Protein AF-D7UYG5-F1 (afdb_monomer)

InterPro domains:
  IPR021464 Protein of unknown function DUF3116 [PF11313] (1-84)

Mean predicted aligned error: 6.4 Å

Organism: NCBI:txid525367

Secondary structure (DSSP, 8-state):
-----HHHHHHHHHHHH-TT--GGG-SHHHHHHTT-SS-HHHHHHHHHHHHHTTSEEEEPPPSSS--EEEE-HHHHHHHHHTT-

Nearest PDB structures (foldseek):
  7wjp-assembly1_A-2  TM=6.927E-01  e=4.812E-02  Listeria monocytogenes
  1xma-assembly1_B-2  TM=6.541E-01  e=4.515E-02  Acetivibrio thermocellus
  5hs5-assembly1_B  TM=6.605E-01  e=5.829E-02  Staphylococcus aureus subsp. aureus USA300
  4l9n-assembly1_B  TM=6.771E-01  e=1.337E-01  Staphylococcus aureus
  4lln-assembly2_D  TM=6.863E-01  e=1.727E-01  Staphylococcus aureus

Solvent-accessible surface area (backbone atoms only — not comparable to full-atom values): 5092 Å² total; per-residue (Å²): 133,92,77,70,53,70,67,55,50,52,52,51,53,56,43,42,68,36,91,85,51,35,76,79,54,72,49,76,79,52,52,69,72,68,70,60,96,60,53,74,64,57,50,50,52,37,48,50,53,35,38,75,72,50,25,29,45,78,50,87,47,78,96,81,50,74,46,31,50,38,72,32,76,60,23,54,53,52,56,53,68,78,73,112

Sequence (84 aa):
MWQPNQKQIQEVIRLVKDPNFAMPIFNYDSFDTFHVEMTKNELLQTAYWLEYNGYIERRPVMANNPKRYYLTEVGKLLERSIHE

pLDDT: mean 80.3, std 13.64, range [51.06, 95.06]

Radius of gyration: 12.5 Å; Cα contacts (8 Å, |Δi|>4): 86; chains: 1; bounding box: 32×27×35 Å

Foldseek 3Di:
DDADDLLLLLLLLVQLPDPPHALVPPPVVVVVVSVDPDDPVSNVVNVVVCCVVVQKHWDDDPDPDGTGIHGDPVVVVVNVVSVD

Structure (mmCIF, N/CA/C/O backbone):
data_AF-D7UYG5-F1
#
_entry.id   AF-D7UYG5-F1
#
loop_
_atom_site.group_PDB
_atom_site.id
_atom_site.type_symbol
_atom_site.label_atom_id
_atom_site.label_alt_id
_atom_site.label_comp_id
_atom_site.label_asym_id
_atom_site.label_entity_id
_atom_site.label_seq_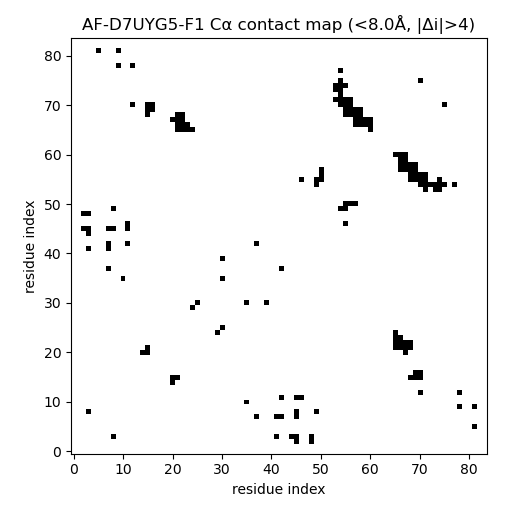id
_atom_site.pdbx_PDB_ins_code
_atom_site.Cartn_x
_atom_site.Cartn_y
_atom_site.Cartn_z
_atom_site.occupancy
_atom_site.B_iso_or_equiv
_atom_site.auth_seq_id
_atom_site.auth_comp_id
_atom_site.auth_asym_id
_atom_site.auth_atom_id
_atom_site.pdbx_PDB_model_num
ATOM 1 N N . MET A 1 1 ? 1.852 -3.591 19.969 1.00 64.81 1 MET A N 1
ATOM 2 C CA . MET A 1 1 ? 1.785 -3.792 18.505 1.00 64.81 1 MET A CA 1
ATOM 3 C C . MET A 1 1 ? 2.002 -2.444 17.853 1.00 64.81 1 MET A C 1
ATOM 5 O O . MET A 1 1 ? 1.408 -1.482 18.317 1.00 64.81 1 MET A O 1
ATOM 9 N N . TRP A 1 2 ? 2.891 -2.357 16.866 1.00 86.50 2 TRP A N 1
ATOM 10 C CA . TRP A 1 2 ? 3.070 -1.137 16.077 1.00 86.50 2 TRP A CA 1
ATOM 11 C C . TRP A 1 2 ? 1.893 -0.979 15.103 1.00 86.50 2 TRP A C 1
ATOM 13 O O . TRP A 1 2 ? 1.390 -1.982 14.592 1.00 86.50 2 TRP A O 1
ATOM 23 N N . GLN A 1 3 ? 1.454 0.256 14.868 1.00 88.44 3 GLN A N 1
ATOM 24 C CA . GLN A 1 3 ? 0.367 0.586 13.950 1.00 88.44 3 GLN A CA 1
ATOM 25 C C . GLN A 1 3 ? 0.728 1.868 13.183 1.00 88.44 3 GLN A C 1
ATOM 27 O O . GLN A 1 3 ? 1.188 2.822 13.816 1.00 88.44 3 GLN A O 1
ATOM 32 N N . PRO A 1 4 ? 0.516 1.912 11.855 1.00 91.00 4 PRO A N 1
ATOM 33 C CA . PRO A 1 4 ? 0.747 3.113 11.067 1.00 91.00 4 PRO A CA 1
ATOM 34 C C . PRO A 1 4 ? -0.290 4.196 11.383 1.00 91.00 4 PRO A C 1
ATOM 36 O O . PRO A 1 4 ? -1.448 3.906 11.691 1.00 91.00 4 PRO A O 1
ATOM 39 N N . ASN A 1 5 ? 0.115 5.458 11.275 1.00 92.88 5 ASN A N 1
ATOM 40 C CA . ASN A 1 5 ? -0.809 6.585 11.375 1.00 92.88 5 ASN A CA 1
ATOM 41 C C . ASN A 1 5 ? -1.612 6.775 10.070 1.00 92.88 5 ASN A C 1
ATOM 43 O O . ASN A 1 5 ? -1.297 6.200 9.028 1.00 92.88 5 ASN A O 1
ATOM 47 N N . GLN A 1 6 ? -2.647 7.617 10.115 1.00 91.50 6 GLN A N 1
ATOM 48 C CA . GLN A 1 6 ? -3.523 7.872 8.966 1.00 91.50 6 GLN A CA 1
ATOM 49 C C . GLN A 1 6 ? -2.769 8.357 7.720 1.00 91.50 6 GLN A C 1
ATOM 51 O O . GLN A 1 6 ? -3.041 7.857 6.631 1.00 91.50 6 GLN A O 1
ATOM 56 N N . LYS A 1 7 ? -1.792 9.264 7.865 1.00 90.88 7 LYS A N 1
ATOM 57 C CA . LYS A 1 7 ? -0.991 9.749 6.729 1.00 90.88 7 LYS A CA 1
ATOM 58 C C . LYS A 1 7 ? -0.200 8.614 6.087 1.00 90.88 7 LYS A C 1
ATOM 60 O O . LYS A 1 7 ? -0.147 8.509 4.867 1.00 90.88 7 LYS A O 1
ATOM 65 N N . GLN A 1 8 ? 0.372 7.736 6.911 1.00 91.50 8 GLN A N 1
ATOM 66 C CA . GLN A 1 8 ? 1.121 6.584 6.426 1.00 91.50 8 GLN A CA 1
ATOM 67 C C . GLN A 1 8 ? 0.225 5.629 5.631 1.00 91.50 8 GLN A C 1
ATOM 69 O O . GLN A 1 8 ? 0.590 5.192 4.541 1.00 91.50 8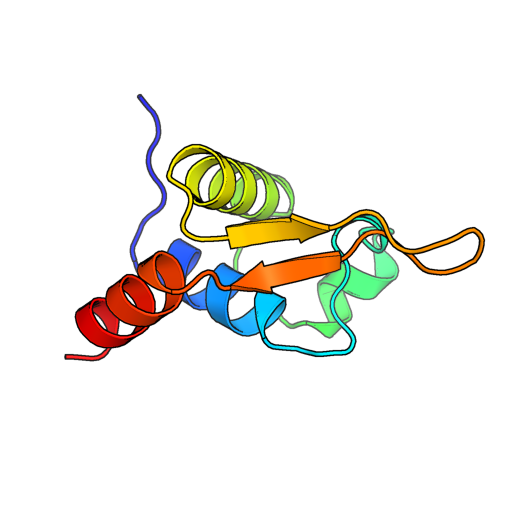 GLN A O 1
ATOM 74 N N . ILE A 1 9 ? -0.973 5.348 6.149 1.00 92.62 9 ILE A N 1
ATOM 75 C CA . ILE A 1 9 ? -1.965 4.506 5.474 1.00 92.62 9 ILE A CA 1
ATOM 76 C C . ILE A 1 9 ? -2.381 5.122 4.133 1.00 92.62 9 ILE A C 1
ATOM 78 O O . ILE A 1 9 ? -2.359 4.431 3.115 1.00 92.62 9 ILE A O 1
ATOM 82 N N . GLN A 1 10 ? -2.733 6.410 4.125 1.00 91.81 10 GLN A N 1
ATOM 83 C CA . GLN A 1 10 ? -3.141 7.134 2.918 1.00 91.81 10 GLN A CA 1
ATOM 84 C C . GLN A 1 10 ? -2.054 7.084 1.844 1.00 91.81 10 GLN A C 1
ATOM 86 O O . GLN A 1 10 ? -2.345 6.796 0.685 1.00 91.81 10 GLN A O 1
ATOM 91 N N . GLU A 1 11 ? -0.800 7.294 2.236 1.00 89.88 11 GLU A N 1
ATOM 92 C CA . GLU A 1 11 ? 0.325 7.291 1.310 1.00 89.88 11 GLU A CA 1
ATOM 93 C C . GLU A 1 11 ? 0.564 5.904 0.698 1.00 89.88 11 GLU A C 1
ATOM 95 O O . GLU A 1 11 ? 0.725 5.778 -0.516 1.00 89.88 11 GLU A O 1
ATOM 100 N N . VAL A 1 12 ? 0.498 4.829 1.492 1.00 90.12 12 VAL A N 1
ATOM 101 C CA . VAL A 1 12 ? 0.628 3.469 0.942 1.00 90.12 12 VAL A CA 1
ATOM 102 C C . VAL A 1 12 ? -0.555 3.109 0.041 1.00 90.12 12 VAL A C 1
ATOM 104 O O . VAL A 1 12 ? -0.343 2.517 -1.015 1.00 90.12 12 VAL A O 1
ATOM 107 N N . ILE A 1 13 ? -1.786 3.490 0.393 1.00 91.06 13 ILE A N 1
ATOM 108 C CA . ILE A 1 13 ? -2.960 3.274 -0.471 1.00 91.06 13 ILE A CA 1
ATOM 109 C C . ILE A 1 13 ? -2.806 4.037 -1.794 1.00 91.06 13 ILE A C 1
ATOM 111 O O . ILE A 1 13 ? -3.050 3.461 -2.858 1.00 91.06 13 ILE A O 1
ATOM 115 N N . ARG A 1 14 ? -2.346 5.296 -1.748 1.00 89.75 14 ARG A N 1
ATOM 116 C CA . ARG A 1 14 ? -2.051 6.115 -2.934 1.00 89.75 14 ARG A CA 1
ATOM 117 C C . ARG A 1 14 ? -1.066 5.406 -3.859 1.00 89.75 14 ARG A C 1
ATOM 119 O O . ARG A 1 14 ? -1.325 5.309 -5.056 1.00 89.75 14 ARG A O 1
ATOM 126 N N . LEU A 1 15 ? 0.022 4.878 -3.301 1.00 87.50 15 LEU A N 1
ATOM 127 C CA . LEU A 1 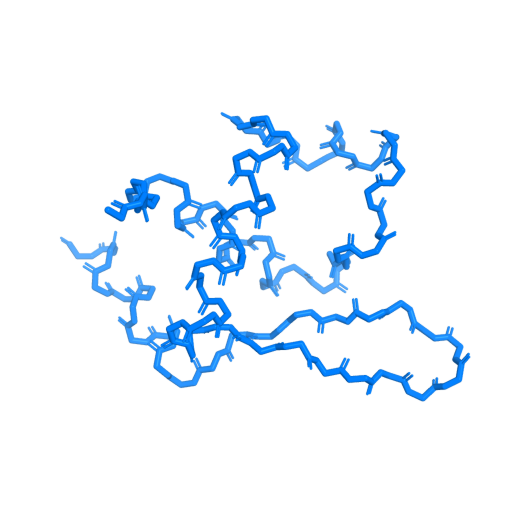15 ? 1.050 4.165 -4.057 1.00 87.50 15 LEU A CA 1
ATOM 128 C C . LEU A 1 15 ? 0.534 2.844 -4.630 1.00 87.50 15 LEU A C 1
ATOM 130 O O . LEU A 1 15 ? 0.760 2.562 -5.797 1.00 87.50 15 LEU A O 1
ATOM 134 N N . VAL A 1 16 ? -0.219 2.053 -3.864 1.00 87.44 16 VAL A N 1
ATOM 135 C CA . VAL A 1 16 ? -0.790 0.775 -4.336 1.00 87.44 16 VAL A CA 1
ATOM 136 C C . VAL A 1 16 ? -1.763 0.962 -5.507 1.00 87.44 16 VAL A C 1
ATOM 138 O O . VAL A 1 16 ? -1.920 0.060 -6.329 1.00 87.44 16 VAL A O 1
ATOM 141 N N . LYS A 1 17 ? -2.410 2.126 -5.609 1.00 85.94 17 LYS A N 1
ATOM 142 C CA . LYS A 1 17 ? -3.283 2.473 -6.739 1.00 85.94 17 LYS A CA 1
ATOM 143 C C . LYS A 1 17 ? -2.518 2.922 -7.985 1.00 85.94 17 LYS A C 1
ATOM 145 O O . LYS A 1 17 ? -3.109 2.933 -9.065 1.00 85.94 17 LYS A O 1
ATOM 150 N N . ASP A 1 18 ? -1.246 3.291 -7.859 1.00 82.56 18 ASP A N 1
ATOM 151 C CA . ASP A 1 18 ? -0.426 3.688 -8.998 1.00 82.56 18 ASP A CA 1
ATOM 152 C C . ASP A 1 18 ? -0.027 2.440 -9.812 1.00 82.56 18 ASP A C 1
ATOM 154 O O . ASP A 1 18 ? 0.648 1.543 -9.299 1.00 82.56 18 ASP A O 1
ATOM 158 N N . PRO A 1 19 ? -0.410 2.346 -11.099 1.00 74.12 19 PRO A N 1
ATOM 159 C CA . PRO A 1 19 ? -0.090 1.193 -11.935 1.00 74.12 19 PRO A CA 1
ATOM 160 C C . PRO A 1 19 ? 1.414 1.019 -12.202 1.00 74.12 19 PRO A C 1
ATOM 162 O O . PRO A 1 19 ? 1.817 -0.043 -12.686 1.00 74.12 19 PRO A O 1
ATOM 165 N N . ASN A 1 20 ? 2.244 2.022 -11.915 1.00 72.50 20 ASN A N 1
ATOM 166 C CA . ASN A 1 20 ? 3.701 1.955 -12.026 1.00 72.50 20 ASN A CA 1
ATOM 167 C C . ASN A 1 20 ? 4.371 1.551 -10.708 1.00 72.50 20 ASN A C 1
ATOM 169 O O . ASN A 1 20 ? 5.563 1.237 -10.695 1.00 72.50 20 ASN A O 1
ATOM 173 N N . PHE A 1 21 ? 3.624 1.520 -9.605 1.00 74.50 21 PHE A N 1
ATOM 174 C CA . PHE A 1 21 ? 4.152 1.118 -8.317 1.00 74.50 21 PHE A CA 1
ATOM 175 C C . PHE A 1 21 ? 4.242 -0.405 -8.214 1.00 74.50 21 PHE A C 1
ATOM 177 O O . PHE A 1 21 ? 3.266 -1.147 -8.355 1.00 74.50 21 PHE A O 1
ATOM 184 N N . ALA A 1 22 ? 5.439 -0.892 -7.907 1.00 70.31 22 ALA A N 1
ATOM 185 C CA . ALA A 1 22 ? 5.630 -2.254 -7.448 1.00 70.31 22 ALA A CA 1
ATOM 186 C C . ALA A 1 22 ? 6.645 -2.256 -6.307 1.00 70.31 22 ALA A C 1
ATOM 188 O O . ALA A 1 22 ? 7.747 -1.733 -6.430 1.00 70.31 22 ALA A O 1
ATOM 189 N N . MET A 1 23 ? 6.286 -2.886 -5.192 1.00 65.00 23 MET A N 1
ATOM 190 C CA . MET A 1 23 ? 7.126 -2.932 -3.992 1.00 65.00 23 MET A CA 1
ATOM 191 C C . MET A 1 23 ? 8.525 -3.558 -4.202 1.00 65.00 23 MET A C 1
ATOM 193 O O . MET A 1 23 ? 9.463 -3.134 -3.531 1.00 65.00 23 MET A O 1
ATOM 197 N N . PRO A 1 24 ? 8.738 -4.514 -5.137 1.00 54.34 24 PRO A N 1
ATOM 198 C CA . PRO A 1 24 ? 10.081 -4.985 -5.482 1.00 54.34 24 PRO A CA 1
ATOM 199 C C . PRO A 1 24 ? 10.968 -3.934 -6.1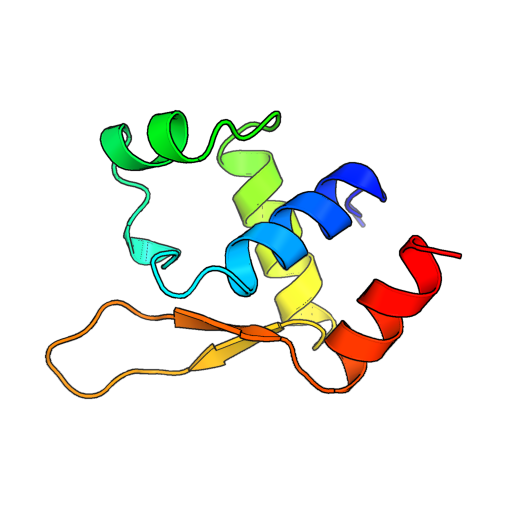64 1.00 54.34 24 PRO A C 1
ATOM 201 O O . PRO A 1 24 ? 12.153 -4.194 -6.331 1.00 54.34 24 PRO A O 1
ATOM 204 N N . ILE A 1 25 ? 10.424 -2.781 -6.575 1.00 52.47 25 ILE A N 1
ATOM 205 C CA . ILE A 1 25 ? 11.163 -1.726 -7.284 1.00 52.47 25 ILE A CA 1
ATOM 206 C C . ILE A 1 25 ? 11.885 -0.782 -6.310 1.00 52.47 25 ILE A C 1
ATOM 208 O O . ILE A 1 25 ? 12.579 0.102 -6.773 1.00 52.47 25 ILE A O 1
ATOM 212 N N . PHE A 1 26 ? 11.868 -1.001 -4.986 1.00 55.44 26 PHE A N 1
ATOM 213 C CA . PHE A 1 26 ? 12.650 -0.194 -4.026 1.00 55.44 26 PHE A CA 1
ATOM 214 C C . PHE A 1 26 ? 14.180 -0.407 -4.079 1.00 55.44 26 PHE A C 1
ATOM 216 O O . PHE A 1 26 ? 14.846 -0.524 -3.040 1.00 55.44 26 PHE A O 1
ATOM 223 N N . ASN A 1 27 ? 14.750 -0.421 -5.280 1.00 54.75 27 ASN A N 1
ATOM 224 C CA . ASN A 1 27 ? 16.061 0.152 -5.530 1.00 54.75 27 ASN A CA 1
ATOM 225 C C . ASN A 1 27 ? 15.973 1.645 -5.176 1.00 54.75 27 ASN A C 1
ATOM 227 O O . ASN A 1 27 ? 14.948 2.277 -5.422 1.00 54.75 27 ASN A O 1
ATOM 231 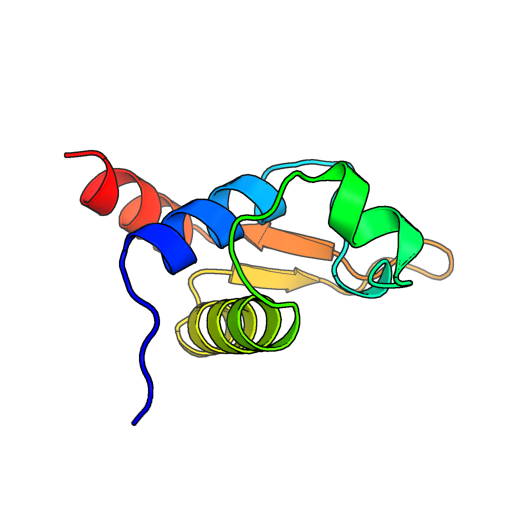N N . TYR A 1 28 ? 17.006 2.182 -4.529 1.00 51.06 28 TYR A N 1
ATOM 232 C CA . TYR A 1 28 ? 17.031 3.552 -3.995 1.00 51.06 28 TYR A CA 1
ATOM 233 C C . TYR A 1 28 ? 16.478 4.602 -4.981 1.00 51.06 28 TYR A C 1
ATOM 235 O O . TYR A 1 28 ? 15.701 5.462 -4.579 1.00 51.06 28 TYR A O 1
ATOM 243 N N . ASP A 1 29 ? 16.770 4.439 -6.273 1.00 55.84 29 ASP A N 1
ATOM 244 C CA . ASP A 1 29 ? 16.427 5.383 -7.342 1.00 55.84 29 ASP A CA 1
ATOM 245 C C . ASP A 1 29 ? 14.918 5.600 -7.560 1.00 55.84 29 ASP A C 1
ATOM 247 O O . ASP A 1 29 ? 14.496 6.679 -7.976 1.00 55.84 29 ASP A O 1
ATOM 251 N N . SER A 1 30 ? 14.068 4.605 -7.281 1.00 60.50 30 SER A N 1
ATOM 252 C CA . SER A 1 30 ? 12.625 4.764 -7.500 1.00 60.50 30 SER A CA 1
ATOM 253 C C . SER A 1 30 ? 11.923 5.440 -6.327 1.00 60.50 30 SER A C 1
ATOM 255 O O . SER A 1 30 ? 10.836 5.978 -6.510 1.00 60.50 30 SER A O 1
ATOM 257 N N . PHE A 1 31 ? 12.490 5.378 -5.118 1.00 64.50 31 PHE A N 1
ATOM 258 C CA . PHE A 1 31 ? 11.848 5.905 -3.911 1.00 64.50 31 PHE A CA 1
ATOM 259 C C . PHE A 1 31 ? 11.706 7.429 -3.986 1.00 64.50 31 PHE A C 1
ATOM 261 O O . PHE A 1 31 ? 10.624 7.961 -3.740 1.00 64.50 31 PHE A O 1
ATOM 268 N N . ASP A 1 32 ? 12.761 8.100 -4.451 1.00 65.38 32 ASP A N 1
ATOM 269 C CA . ASP A 1 32 ? 12.787 9.553 -4.634 1.00 65.38 32 ASP A CA 1
ATOM 270 C C . ASP A 1 32 ? 11.801 10.022 -5.717 1.00 65.38 32 ASP A C 1
ATOM 272 O O . ASP A 1 32 ? 11.256 11.120 -5.639 1.00 65.38 32 ASP A O 1
ATOM 276 N N . THR A 1 33 ? 11.487 9.165 -6.695 1.00 68.81 33 THR A N 1
ATOM 277 C CA . THR A 1 33 ? 10.540 9.496 -7.774 1.00 68.81 33 THR A CA 1
ATOM 278 C C . THR A 1 33 ? 9.114 9.697 -7.246 1.00 68.81 33 THR A C 1
ATOM 280 O O . THR A 1 33 ? 8.367 10.540 -7.748 1.00 68.81 33 THR A O 1
ATOM 283 N N . PHE A 1 34 ? 8.723 8.959 -6.205 1.00 70.06 34 PHE A N 1
ATOM 284 C CA . PHE A 1 34 ? 7.353 8.975 -5.685 1.00 70.06 34 PHE A CA 1
ATOM 285 C C . PHE A 1 34 ? 7.083 10.077 -4.648 1.00 70.06 34 PHE A C 1
ATOM 287 O O . PHE A 1 34 ? 5.939 10.178 -4.193 1.00 70.06 34 PHE A O 1
ATOM 294 N N . HIS A 1 35 ? 8.091 10.904 -4.320 1.00 73.12 35 HIS A N 1
ATOM 295 C CA . HIS A 1 35 ? 8.004 12.009 -3.350 1.00 73.12 35 HIS A CA 1
ATOM 296 C C . HIS A 1 35 ? 7.371 11.575 -2.021 1.00 73.12 35 HIS A C 1
ATOM 298 O O . HIS A 1 35 ? 6.454 12.205 -1.501 1.00 73.12 35 HIS A O 1
ATOM 304 N N . VAL A 1 36 ? 7.836 10.443 -1.501 1.00 76.00 36 VAL A N 1
ATOM 305 C CA . VAL A 1 36 ? 7.253 9.798 -0.328 1.00 76.00 36 VAL A CA 1
ATOM 306 C C . VAL A 1 36 ? 7.776 10.468 0.946 1.00 76.00 36 VAL A C 1
ATOM 308 O O . VAL A 1 36 ? 8.966 10.402 1.241 1.00 76.00 36 VAL A O 1
ATOM 311 N N . GLU A 1 37 ? 6.886 11.066 1.742 1.00 79.81 37 GLU A N 1
ATOM 312 C CA . GLU A 1 37 ? 7.218 11.751 3.011 1.00 79.81 37 GLU A CA 1
ATOM 313 C C . GLU A 1 37 ? 7.459 10.792 4.201 1.00 79.81 37 GLU A C 1
ATOM 315 O O . GLU A 1 37 ? 7.258 11.143 5.363 1.00 79.81 37 GLU A O 1
ATOM 320 N N . MET A 1 38 ? 7.860 9.552 3.937 1.00 83.81 38 MET A N 1
ATOM 321 C CA . MET A 1 38 ? 8.170 8.553 4.962 1.00 83.81 38 MET A CA 1
ATOM 322 C C . MET A 1 38 ? 9.475 7.848 4.628 1.00 83.81 38 MET A C 1
ATOM 324 O O . MET A 1 38 ? 9.926 7.844 3.487 1.00 83.81 38 MET A O 1
ATOM 328 N N . THR A 1 39 ? 10.096 7.221 5.617 1.00 85.44 39 THR A N 1
ATOM 329 C CA . THR A 1 39 ? 11.257 6.369 5.365 1.00 85.44 39 THR A CA 1
ATOM 330 C C . THR A 1 39 ? 10.837 5.076 4.665 1.00 85.44 39 THR A C 1
ATOM 332 O O . THR A 1 39 ? 9.720 4.577 4.828 1.00 85.44 39 THR A O 1
ATOM 335 N N . LYS A 1 40 ? 11.772 4.450 3.943 1.00 81.94 40 LYS A N 1
ATOM 336 C CA . LYS A 1 40 ? 11.569 3.120 3.344 1.00 81.94 40 LYS A CA 1
ATOM 337 C C . LYS A 1 40 ? 11.085 2.081 4.366 1.00 81.94 40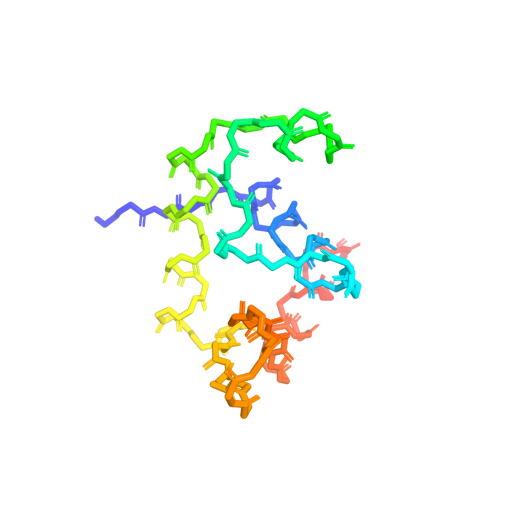 LYS A C 1
ATOM 339 O O . LYS A 1 40 ? 10.253 1.239 4.041 1.00 81.94 40 LYS A O 1
ATOM 344 N N . ASN A 1 41 ? 11.587 2.146 5.600 1.00 85.44 41 ASN A N 1
ATOM 345 C CA . ASN A 1 41 ? 11.192 1.224 6.664 1.00 85.44 41 ASN A CA 1
ATOM 346 C C . ASN A 1 41 ? 9.745 1.449 7.108 1.00 85.44 41 ASN A C 1
ATOM 348 O O . ASN A 1 41 ? 9.004 0.478 7.230 1.00 85.44 41 ASN A O 1
ATOM 352 N N . GLU A 1 42 ? 9.332 2.699 7.314 1.00 88.31 42 GLU A N 1
ATOM 353 C CA . GLU A 1 42 ? 7.947 3.032 7.673 1.00 88.31 42 GLU A CA 1
ATOM 354 C C . GLU A 1 42 ? 6.975 2.623 6.575 1.00 88.31 42 GLU A C 1
ATOM 356 O O . GLU A 1 42 ? 5.919 2.062 6.864 1.00 88.31 42 GLU A O 1
ATOM 361 N N . LEU A 1 43 ? 7.354 2.830 5.316 1.00 87.19 43 LEU A N 1
ATOM 362 C CA . LEU A 1 43 ? 6.545 2.414 4.183 1.00 87.19 43 LEU A CA 1
ATOM 363 C C . LEU A 1 43 ? 6.368 0.894 4.137 1.00 87.19 43 LEU A C 1
ATOM 365 O O . LEU A 1 43 ? 5.247 0.406 4.008 1.00 87.19 43 LEU A O 1
ATOM 369 N N . LEU A 1 44 ? 7.461 0.138 4.281 1.00 86.69 44 LEU A N 1
ATOM 370 C CA . LEU A 1 44 ? 7.414 -1.325 4.296 1.00 86.69 44 LEU A CA 1
ATOM 371 C C . LEU A 1 44 ? 6.612 -1.852 5.489 1.00 86.69 44 LEU A C 1
ATOM 373 O O . LEU A 1 44 ? 5.783 -2.742 5.323 1.00 86.69 44 LEU A O 1
ATOM 377 N N . GLN A 1 45 ? 6.819 -1.290 6.681 1.00 90.38 45 GLN A N 1
ATOM 378 C CA . GLN A 1 45 ? 6.053 -1.666 7.870 1.00 90.38 45 GLN A CA 1
ATOM 379 C C . GLN A 1 45 ? 4.562 -1.361 7.695 1.00 90.38 45 GLN A C 1
ATOM 381 O O . GLN A 1 45 ? 3.729 -2.207 8.016 1.00 90.38 45 GLN A O 1
ATOM 386 N N . THR A 1 46 ? 4.220 -0.200 7.131 1.00 91.94 46 THR A N 1
ATOM 387 C CA . THR A 1 46 ? 2.830 0.189 6.847 1.00 91.94 46 THR A CA 1
ATOM 388 C C . THR A 1 46 ? 2.195 -0.761 5.843 1.00 91.94 46 THR A C 1
ATOM 390 O O . THR A 1 46 ? 1.096 -1.258 6.072 1.00 91.94 46 THR A O 1
ATOM 393 N N . ALA A 1 47 ? 2.900 -1.070 4.757 1.00 89.75 47 ALA A N 1
ATOM 394 C CA . ALA A 1 47 ? 2.439 -2.021 3.761 1.00 89.75 47 ALA A CA 1
ATOM 395 C C . ALA A 1 47 ? 2.205 -3.416 4.347 1.00 89.75 47 ALA A C 1
ATOM 397 O O . ALA A 1 47 ? 1.157 -4.006 4.103 1.00 89.75 47 ALA A O 1
ATOM 398 N N . TYR A 1 48 ? 3.130 -3.931 5.160 1.00 89.94 48 TYR A N 1
ATOM 399 C CA . TYR A 1 48 ? 2.945 -5.222 5.824 1.00 89.94 48 TYR A CA 1
ATOM 400 C C . TYR A 1 48 ? 1.791 -5.206 6.814 1.00 89.94 48 TYR A C 1
ATOM 402 O O . TYR A 1 48 ? 1.051 -6.182 6.896 1.00 89.94 48 TYR A O 1
ATOM 410 N N . TRP A 1 49 ? 1.602 -4.103 7.537 1.00 93.38 49 TRP A N 1
ATOM 411 C CA . TRP A 1 49 ? 0.449 -3.950 8.412 1.00 93.38 49 TRP A CA 1
ATOM 412 C C . TRP A 1 49 ? -0.855 -3.972 7.604 1.00 93.38 49 TRP A C 1
ATOM 414 O O . TRP A 1 49 ? -1.794 -4.673 7.977 1.00 93.38 49 TRP A O 1
ATOM 424 N N . LEU A 1 50 ? -0.910 -3.281 6.463 1.00 93.06 50 LEU A N 1
ATOM 425 C CA . LEU A 1 50 ? -2.080 -3.288 5.583 1.00 93.06 50 LEU A CA 1
ATOM 426 C C . LEU A 1 50 ? -2.336 -4.664 4.951 1.00 93.06 50 LEU A C 1
ATOM 428 O O . LEU A 1 50 ? -3.490 -5.077 4.852 1.00 93.06 50 LEU A O 1
ATOM 432 N N . GLU A 1 51 ? -1.280 -5.376 4.554 1.00 91.88 51 GLU A N 1
ATOM 433 C CA . GLU A 1 51 ? -1.357 -6.734 3.998 1.00 91.88 51 GLU A CA 1
ATOM 434 C C . GLU A 1 51 ? -1.851 -7.726 5.057 1.00 91.88 51 GLU A C 1
ATOM 436 O O . GLU A 1 51 ? -2.773 -8.498 4.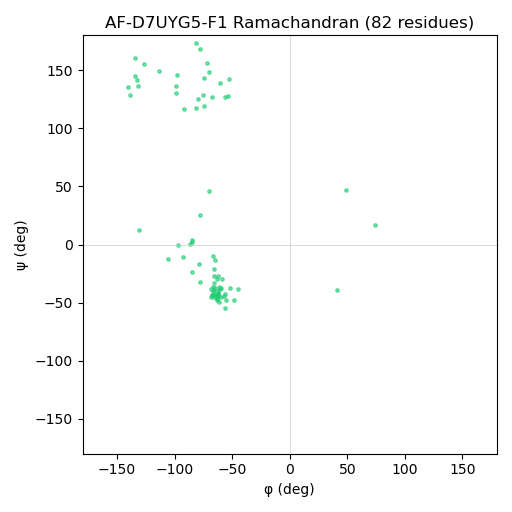804 1.00 91.88 51 GLU A O 1
ATOM 441 N N . TYR A 1 52 ? -1.307 -7.652 6.274 1.00 92.38 52 TYR A N 1
ATOM 442 C CA . TYR A 1 52 ? -1.701 -8.500 7.400 1.00 92.38 52 TYR A CA 1
ATOM 443 C C . TYR A 1 52 ? -3.177 -8.333 7.779 1.00 92.38 52 TYR A C 1
ATOM 445 O O . TYR A 1 52 ? -3.849 -9.309 8.099 1.00 92.38 52 TYR A O 1
AT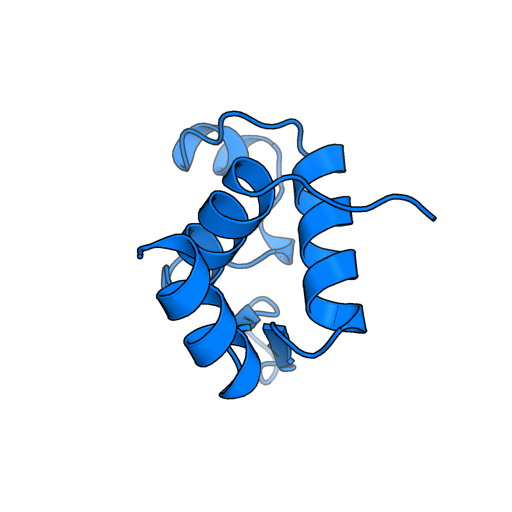OM 453 N N . ASN A 1 53 ? -3.694 -7.105 7.711 1.00 93.62 53 ASN A N 1
ATOM 454 C CA . ASN A 1 53 ? -5.101 -6.811 7.983 1.00 93.62 53 ASN A CA 1
ATOM 455 C C . ASN A 1 53 ? -6.017 -7.009 6.756 1.00 93.62 53 ASN A C 1
ATOM 457 O O . ASN A 1 53 ? -7.215 -6.744 6.836 1.00 93.62 53 ASN A O 1
ATOM 461 N N . GLY A 1 54 ? -5.482 -7.463 5.618 1.00 93.62 54 GLY A N 1
ATOM 462 C CA . GLY A 1 54 ? -6.265 -7.758 4.417 1.00 93.62 54 GLY A CA 1
ATOM 463 C C . GLY A 1 54 ? -6.766 -6.530 3.650 1.00 93.62 54 GLY A C 1
ATOM 464 O O . GLY A 1 54 ? -7.662 -6.660 2.817 1.00 93.62 54 GLY A O 1
ATOM 465 N N . TYR A 1 55 ? -6.210 -5.341 3.896 1.00 95.06 55 TYR A N 1
ATOM 466 C CA . TYR A 1 55 ? -6.544 -4.122 3.146 1.00 95.06 55 TYR A CA 1
ATOM 467 C C . TYR A 1 55 ? -5.868 -4.083 1.773 1.00 95.06 55 TYR A C 1
ATOM 469 O O . TYR A 1 55 ? -6.420 -3.552 0.808 1.00 95.06 55 TYR A O 1
ATOM 477 N N . ILE A 1 56 ? -4.673 -4.662 1.677 1.00 92.38 56 ILE A N 1
ATOM 478 C CA . ILE A 1 56 ? -3.962 -4.851 0.415 1.00 92.38 56 ILE A CA 1
ATOM 479 C C . ILE A 1 56 ? -3.575 -6.314 0.265 1.00 92.38 56 ILE A C 1
ATOM 481 O O . ILE A 1 56 ? -3.404 -7.027 1.250 1.00 92.38 56 ILE A O 1
ATOM 485 N N . GLU A 1 57 ? -3.397 -6.757 -0.968 1.00 90.00 57 GLU A N 1
ATOM 486 C CA . GLU A 1 57 ? -2.919 -8.101 -1.259 1.00 90.00 57 GLU A CA 1
ATOM 487 C C . GLU A 1 57 ? -1.806 -8.071 -2.298 1.00 90.00 57 GLU A C 1
ATOM 489 O O . GLU A 1 57 ? -1.835 -7.315 -3.274 1.00 90.00 57 GLU A O 1
ATOM 494 N N . ARG A 1 58 ? -0.809 -8.930 -2.096 1.00 84.81 58 ARG A N 1
ATOM 495 C CA . ARG A 1 58 ? 0.269 -9.131 -3.054 1.00 84.81 58 ARG A CA 1
ATOM 496 C C . ARG A 1 58 ? -0.098 -10.269 -3.994 1.00 84.81 58 ARG A C 1
ATOM 498 O O . ARG A 1 58 ? -0.167 -11.423 -3.573 1.00 84.81 58 ARG A O 1
ATOM 505 N N . ARG A 1 59 ? -0.250 -9.975 -5.285 1.00 81.06 59 ARG A N 1
ATOM 506 C CA . ARG A 1 59 ? -0.524 -11.009 -6.294 1.00 81.06 59 ARG A CA 1
ATOM 507 C C . ARG A 1 59 ? 0.768 -11.410 -7.020 1.00 81.06 59 ARG A C 1
ATOM 509 O O . ARG A 1 59 ? 1.510 -10.527 -7.468 1.00 81.06 59 ARG A O 1
ATOM 516 N N . PRO A 1 60 ? 1.076 -12.717 -7.143 1.00 66.62 60 PRO A N 1
ATOM 517 C CA . PRO A 1 60 ? 2.181 -13.175 -7.974 1.00 66.62 60 PRO A CA 1
ATOM 518 C C . PRO A 1 60 ? 1.839 -12.902 -9.440 1.00 66.62 60 PRO A C 1
ATOM 520 O O . PRO A 1 60 ? 0.774 -13.289 -9.917 1.00 66.62 60 PRO A O 1
ATOM 523 N N . VAL A 1 61 ? 2.729 -12.219 -10.156 1.00 65.44 61 VAL A N 1
ATOM 524 C CA . VAL A 1 61 ? 2.561 -11.981 -11.592 1.00 65.44 61 VAL A CA 1
ATOM 525 C C . VAL A 1 61 ? 3.405 -13.009 -12.342 1.00 65.44 61 VAL A C 1
ATOM 527 O O . VAL A 1 61 ? 4.526 -13.312 -11.936 1.00 65.44 61 VAL A O 1
ATOM 530 N N . MET A 1 62 ? 2.842 -13.598 -13.396 1.00 53.47 62 MET A N 1
ATOM 531 C CA . MET A 1 62 ? 3.482 -14.649 -14.189 1.00 53.47 62 MET A CA 1
ATOM 532 C C . MET A 1 62 ? 4.849 -14.194 -14.733 1.00 53.47 62 MET A C 1
ATOM 534 O O . MET A 1 62 ? 4.932 -13.143 -15.361 1.00 53.47 62 MET A O 1
ATOM 538 N N . ALA A 1 63 ? 5.879 -15.009 -14.470 1.00 53.00 63 ALA A N 1
ATOM 539 C CA . ALA A 1 63 ? 7.264 -15.076 -14.975 1.00 53.00 63 ALA A CA 1
ATOM 540 C C . ALA A 1 63 ? 8.109 -13.794 -15.202 1.00 53.00 63 ALA A C 1
ATOM 542 O O . ALA A 1 63 ? 9.292 -13.831 -14.887 1.00 53.00 63 ALA A O 1
ATOM 543 N N . ASN A 1 64 ? 7.566 -12.676 -15.698 1.00 55.62 64 ASN A N 1
ATOM 544 C CA . ASN A 1 64 ? 8.343 -11.547 -16.241 1.00 55.62 64 ASN A CA 1
ATOM 545 C C . ASN A 1 64 ? 7.943 -10.153 -15.712 1.00 55.62 64 ASN A C 1
ATOM 547 O O . ASN A 1 64 ? 8.348 -9.148 -16.291 1.00 55.62 64 ASN A O 1
ATOM 551 N N . ASN A 1 65 ? 7.143 -10.044 -14.647 1.00 57.41 65 ASN A N 1
ATOM 552 C CA . ASN A 1 65 ? 6.675 -8.745 -14.143 1.00 57.41 65 ASN A CA 1
ATOM 553 C C . ASN A 1 65 ? 6.873 -8.660 -12.616 1.00 57.41 65 ASN A C 1
ATOM 555 O O . ASN A 1 65 ? 6.587 -9.642 -11.921 1.00 57.41 65 ASN A O 1
ATOM 559 N N . PRO A 1 66 ? 7.375 -7.539 -12.061 1.00 62.88 66 PRO A N 1
ATOM 560 C CA . PRO A 1 66 ? 7.523 -7.370 -10.618 1.00 62.88 66 PRO A CA 1
ATOM 561 C C . PRO A 1 66 ? 6.220 -7.655 -9.857 1.00 62.88 66 PRO A C 1
ATOM 563 O O . PRO A 1 66 ? 5.127 -7.316 -10.308 1.00 62.88 66 PRO A O 1
ATOM 566 N N . LYS A 1 67 ? 6.344 -8.279 -8.676 1.00 67.00 67 LYS A N 1
ATOM 567 C CA . LYS A 1 67 ? 5.226 -8.525 -7.747 1.00 67.00 67 LYS A CA 1
ATOM 568 C C . LYS A 1 67 ? 4.514 -7.206 -7.444 1.00 67.00 67 LYS A C 1
ATOM 570 O O . LYS A 1 67 ? 5.157 -6.249 -7.018 1.00 67.00 67 LYS A O 1
ATOM 575 N N . ARG A 1 68 ? 3.195 -7.172 -7.622 1.00 77.62 68 ARG A N 1
ATOM 576 C CA . ARG A 1 68 ? 2.376 -5.971 -7.412 1.00 77.62 68 ARG A CA 1
ATOM 577 C C . ARG A 1 68 ? 1.431 -6.154 -6.238 1.00 77.62 68 ARG A C 1
ATOM 579 O O . ARG A 1 68 ? 0.990 -7.268 -5.945 1.00 77.62 68 ARG A O 1
ATOM 586 N N . TYR A 1 69 ? 1.155 -5.035 -5.588 1.00 84.88 69 TYR A N 1
ATOM 587 C CA . TYR A 1 69 ? 0.161 -4.928 -4.537 1.00 84.88 69 TYR A CA 1
ATOM 588 C C . TYR A 1 69 ? -1.127 -4.370 -5.131 1.00 84.88 69 TYR A C 1
ATOM 590 O O . TYR A 1 69 ? -1.077 -3.565 -6.056 1.00 84.88 69 TYR A O 1
ATOM 598 N N . TYR A 1 70 ? -2.261 -4.816 -4.606 1.00 87.88 70 TYR A N 1
ATOM 599 C CA . TYR A 1 70 ? -3.587 -4.392 -5.037 1.00 87.88 70 TYR A CA 1
ATOM 600 C C . TYR A 1 70 ? -4.452 -4.095 -3.819 1.00 87.88 70 TYR A C 1
ATOM 602 O O . TYR A 1 70 ? -4.336 -4.764 -2.793 1.00 87.88 70 TYR A O 1
ATOM 610 N N . LEU A 1 71 ? -5.326 -3.099 -3.944 1.00 91.69 71 LEU A N 1
ATOM 611 C CA . LEU A 1 71 ? -6.300 -2.759 -2.913 1.00 91.69 71 LEU A CA 1
ATOM 612 C C . LEU A 1 71 ? -7.442 -3.789 -2.925 1.00 91.69 71 LEU A C 1
ATOM 614 O O . LEU A 1 71 ? -8.027 -4.050 -3.981 1.00 91.69 71 LEU A O 1
ATOM 618 N N . THR A 1 72 ? -7.769 -4.361 -1.768 1.00 93.75 72 THR A N 1
ATOM 619 C CA . THR A 1 72 ? -8.914 -5.277 -1.624 1.00 93.75 72 THR A CA 1
ATOM 620 C C . THR A 1 72 ? -10.222 -4.491 -1.477 1.00 93.75 72 THR A C 1
ATOM 622 O O . THR A 1 72 ? -10.213 -3.269 -1.320 1.00 93.75 72 THR A O 1
ATOM 625 N N . GLU A 1 73 ? -11.372 -5.172 -1.475 1.00 93.31 73 GLU A N 1
ATOM 626 C C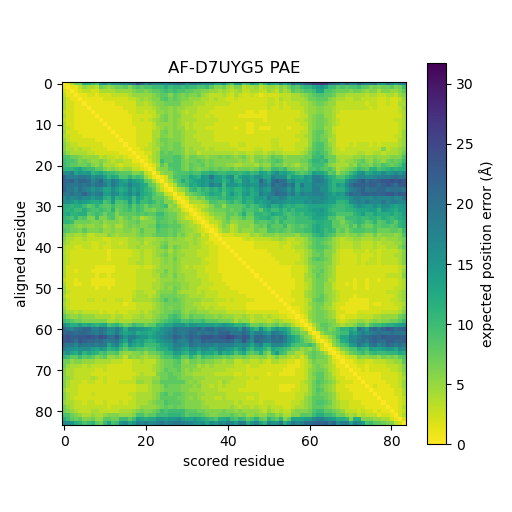A . GLU A 1 73 ? -12.654 -4.515 -1.167 1.00 93.31 73 GLU A CA 1
ATOM 627 C C . GLU A 1 73 ? -12.661 -3.890 0.237 1.00 93.31 73 GLU A C 1
ATOM 629 O O . GLU A 1 73 ? -13.159 -2.781 0.420 1.00 93.31 73 GLU A O 1
ATOM 634 N N . VAL A 1 74 ? -12.027 -4.544 1.215 1.00 92.94 74 VAL A N 1
ATOM 635 C CA . VAL A 1 74 ? -11.879 -4.003 2.575 1.00 92.94 74 VAL A CA 1
ATOM 636 C C . VAL A 1 74 ? -10.944 -2.788 2.575 1.00 92.94 74 VAL A C 1
ATOM 638 O O . VAL A 1 74 ? -11.228 -1.794 3.238 1.00 92.94 74 VAL A O 1
ATOM 641 N N . GLY A 1 75 ? -9.870 -2.812 1.780 1.00 93.00 75 GLY A N 1
ATOM 642 C CA . GLY A 1 75 ? -8.983 -1.661 1.593 1.00 93.00 75 GLY A CA 1
ATOM 643 C C . GLY A 1 75 ? -9.678 -0.444 0.983 1.00 93.00 75 GLY A C 1
ATOM 644 O O . GLY A 1 75 ? -9.404 0.680 1.393 1.00 93.00 75 GLY A O 1
ATOM 645 N N . LYS A 1 76 ? -10.620 -0.652 0.056 1.00 92.88 76 LYS A N 1
ATOM 646 C CA . LYS A 1 76 ? -11.446 0.430 -0.513 1.00 92.88 76 LYS A CA 1
ATOM 647 C C . LYS A 1 76 ? -12.379 1.051 0.526 1.00 92.88 76 LYS A C 1
ATOM 649 O O . LYS A 1 76 ? -12.620 2.254 0.485 1.00 92.88 76 LYS A O 1
ATOM 654 N N . LEU A 1 77 ? -12.925 0.248 1.441 1.00 93.00 77 LEU A N 1
ATOM 655 C CA . LEU A 1 77 ? -13.730 0.764 2.553 1.00 93.00 77 LEU A CA 1
ATOM 656 C C . LEU A 1 77 ? -12.871 1.575 3.522 1.00 93.00 77 LEU A C 1
ATOM 658 O O . LEU A 1 77 ? -13.276 2.670 3.909 1.00 93.00 77 LEU A O 1
ATOM 662 N N . LEU A 1 78 ? -11.674 1.071 3.849 1.00 92.19 78 LEU A N 1
ATOM 663 C CA . LEU A 1 78 ? -10.703 1.808 4.650 1.00 92.19 78 LEU A CA 1
ATOM 664 C C . LEU A 1 78 ? -10.406 3.155 3.991 1.00 92.19 78 LEU A C 1
ATOM 666 O O . LEU A 1 78 ? -10.634 4.170 4.628 1.00 92.19 78 LEU A O 1
ATOM 670 N N . GLU A 1 79 ? -10.008 3.177 2.716 1.00 92.38 79 GLU A N 1
ATOM 671 C CA . GLU A 1 79 ? -9.734 4.410 1.962 1.00 92.38 79 GLU A CA 1
ATOM 672 C C . GLU A 1 79 ? -10.855 5.450 2.105 1.00 92.38 79 GLU A C 1
ATOM 674 O O . GLU A 1 79 ? -10.581 6.607 2.411 1.00 92.38 79 GLU A O 1
ATOM 679 N N . ARG A 1 80 ? -12.121 5.048 1.947 1.00 90.75 80 ARG A N 1
ATOM 680 C CA . ARG A 1 80 ? -13.260 5.968 2.101 1.00 90.75 80 ARG A CA 1
ATOM 681 C C . ARG A 1 80 ? -13.354 6.546 3.513 1.00 90.75 80 ARG A C 1
ATOM 683 O O . ARG A 1 80 ? -13.515 7.750 3.649 1.00 90.75 80 ARG A O 1
ATOM 690 N N . SER A 1 81 ? -13.185 5.710 4.538 1.00 89.00 81 SER A N 1
ATOM 691 C CA . SER A 1 81 ? -13.305 6.122 5.947 1.00 89.00 81 SER A CA 1
ATOM 692 C C . SER A 1 81 ? -12.240 7.119 6.415 1.00 89.00 81 SER A C 1
ATOM 694 O O . SER A 1 81 ? -12.444 7.806 7.405 1.00 89.00 81 SER A O 1
ATOM 696 N N . ILE A 1 82 ? -11.099 7.194 5.722 1.00 85.62 82 ILE A N 1
ATOM 697 C CA . ILE A 1 82 ? -10.006 8.134 6.029 1.00 85.62 82 ILE A CA 1
ATOM 698 C C . ILE A 1 82 ? -10.051 9.407 5.170 1.00 85.62 82 ILE A C 1
ATOM 700 O O . ILE A 1 82 ? -9.174 10.261 5.323 1.00 85.62 82 ILE A O 1
ATOM 704 N N . HIS A 1 83 ? -11.028 9.523 4.264 1.00 71.31 83 HIS A N 1
ATOM 705 C CA . HIS A 1 83 ? -11.304 10.721 3.464 1.00 71.31 83 HIS A CA 1
ATOM 706 C C . HIS A 1 83 ? -12.552 11.499 3.927 1.00 71.31 83 HIS A C 1
ATOM 708 O O . HIS A 1 83 ? -12.731 12.631 3.477 1.00 71.31 83 HIS A O 1
ATOM 714 N N . GLU A 1 84 ? -13.383 10.910 4.791 1.00 54.44 84 GLU A N 1
ATOM 715 C CA . GLU A 1 84 ? -14.482 11.574 5.517 1.00 54.44 84 GLU A CA 1
ATOM 716 C C . GLU A 1 84 ? -13.974 12.292 6.776 1.00 54.44 84 GLU A C 1
ATOM 718 O O . GLU A 1 84 ? -14.520 13.378 7.078 1.00 54.44 84 GLU A O 1
#